Protein AF-B4MKG0-F1 (afdb_monomer_lite)

Sequence (164 aa):
MLAITTLVGLILIGLCFSLTKAHPFDFLDESIDDFDDCLSQNNITLDEYEQFELFENLKNILNEKVEWRYKCNIHCQLERQPRPWLNEQGKMDLQLMNISNTETGEAIATCMTNAEDEQCSYSFKLVLCAFANNFPLIEYETEMEIEEYAEETNNDDDDYDNCG

Radius of gyration: 25.64 Å; chains: 1; bounding box: 78×57×59 Å

pLDDT: mean 79.63, std 21.33, range [34.53, 98.31]

Structure (mmCIF, N/CA/C/O backbone):
data_AF-B4MKG0-F1
#
_entry.id   AF-B4MKG0-F1
#
loop_
_atom_site.group_PDB
_atom_site.id
_atom_site.type_symbol
_atom_site.label_atom_id
_atom_site.label_alt_id
_atom_site.label_comp_id
_atom_site.label_asym_id
_atom_site.label_entity_id
_atom_site.label_seq_id
_atom_site.pdbx_PDB_ins_code
_atom_site.Cartn_x
_atom_site.Cartn_y
_atom_site.Cartn_z
_atom_site.occupancy
_atom_site.B_iso_or_equiv
_atom_site.auth_seq_id
_atom_site.auth_comp_id
_atom_site.auth_asym_id
_atom_site.auth_atom_id
_atom_site.pdbx_PDB_model_num
ATOM 1 N N . MET A 1 1 ? 42.006 32.367 43.900 1.00 38.78 1 MET A N 1
ATOM 2 C CA . MET A 1 1 ? 40.922 32.474 42.903 1.00 38.78 1 MET A CA 1
ATOM 3 C C . MET A 1 1 ? 41.496 32.099 41.550 1.00 38.78 1 MET A C 1
ATOM 5 O O . MET A 1 1 ? 42.154 32.917 40.929 1.00 38.78 1 MET A O 1
ATOM 9 N N . LEU A 1 2 ? 41.324 30.842 41.155 1.00 38.41 2 LEU A N 1
ATOM 10 C CA . LEU A 1 2 ? 41.631 30.332 39.821 1.00 38.41 2 LEU A CA 1
ATOM 11 C C . LEU A 1 2 ? 40.490 29.376 39.492 1.00 38.41 2 LEU A C 1
ATOM 13 O O . LEU A 1 2 ? 40.404 28.300 40.074 1.00 38.41 2 LEU A O 1
ATOM 17 N N . ALA A 1 3 ? 39.572 29.820 38.640 1.00 40.09 3 ALA A N 1
ATOM 18 C CA . ALA A 1 3 ? 38.539 28.972 38.072 1.00 40.09 3 ALA A CA 1
ATOM 19 C C . ALA A 1 3 ? 38.824 28.884 36.576 1.00 40.09 3 ALA A C 1
ATOM 21 O O . ALA A 1 3 ? 38.619 29.837 35.824 1.00 40.09 3 ALA A O 1
ATOM 22 N N . ILE A 1 4 ? 39.389 27.740 36.202 1.00 50.66 4 ILE A N 1
ATOM 23 C CA . ILE A 1 4 ? 39.658 27.303 34.839 1.00 50.66 4 ILE A CA 1
ATOM 24 C C . ILE A 1 4 ? 38.300 27.200 34.142 1.00 50.66 4 ILE A C 1
ATOM 26 O O . ILE A 1 4 ? 37.546 26.252 34.334 1.00 50.66 4 ILE A O 1
ATOM 30 N N . THR A 1 5 ? 37.949 28.238 33.397 1.00 53.28 5 THR A N 1
ATOM 31 C CA . THR A 1 5 ? 36.780 28.276 32.522 1.00 53.28 5 THR A CA 1
ATOM 32 C C . THR A 1 5 ? 37.270 27.951 31.128 1.00 53.28 5 THR A C 1
ATOM 34 O O . THR A 1 5 ? 37.714 28.839 30.417 1.00 53.28 5 THR A O 1
ATOM 37 N N . THR A 1 6 ? 37.295 26.671 30.769 1.00 52.78 6 THR A N 1
ATOM 38 C CA . THR A 1 6 ? 37.336 26.175 29.379 1.00 52.78 6 THR A CA 1
ATOM 39 C C . THR A 1 6 ? 37.534 24.665 29.415 1.00 52.78 6 THR A C 1
ATOM 41 O O . THR A 1 6 ? 38.663 24.204 29.443 1.00 52.78 6 THR A O 1
ATOM 44 N N . LEU A 1 7 ? 36.437 23.901 29.476 1.00 48.66 7 LEU A N 1
ATOM 45 C CA . LEU A 1 7 ? 36.335 22.504 29.003 1.00 48.66 7 LEU A CA 1
ATOM 46 C C . LEU A 1 7 ? 34.903 21.976 29.226 1.00 48.66 7 LEU A C 1
ATOM 48 O O . LEU A 1 7 ? 34.679 20.967 29.878 1.00 48.66 7 LEU A O 1
ATOM 52 N N . VAL A 1 8 ? 33.898 22.685 28.702 1.00 50.84 8 VAL A N 1
ATOM 53 C CA . VAL A 1 8 ? 32.516 22.158 28.582 1.00 50.84 8 VAL A CA 1
ATOM 54 C C . VAL A 1 8 ? 31.993 22.412 27.162 1.00 50.84 8 VAL A C 1
ATOM 56 O O . VAL A 1 8 ? 30.840 22.756 26.948 1.00 50.84 8 VAL A O 1
ATOM 59 N N . GLY A 1 9 ? 32.885 22.340 26.170 1.00 50.66 9 GLY A N 1
ATOM 60 C CA . GLY A 1 9 ? 32.605 22.792 24.804 1.00 50.66 9 GLY A CA 1
ATOM 61 C C . GLY A 1 9 ? 32.798 21.749 23.708 1.00 50.66 9 GLY A C 1
ATOM 62 O O . GLY A 1 9 ? 32.806 22.139 22.550 1.00 50.66 9 GLY A O 1
ATOM 63 N N . LEU A 1 10 ? 32.996 20.466 24.034 1.00 50.69 10 LEU A N 1
ATOM 64 C CA . LEU A 1 10 ? 33.283 19.418 23.040 1.00 50.69 10 LEU A CA 1
ATOM 65 C C . LEU A 1 10 ? 32.656 18.057 23.401 1.00 50.69 10 LEU A C 1
ATOM 67 O O . LEU A 1 10 ? 33.263 17.013 23.218 1.00 50.69 10 LEU A O 1
ATOM 71 N N . ILE A 1 11 ? 31.418 18.061 23.901 1.00 53.16 11 ILE A N 1
ATOM 72 C CA . ILE A 1 11 ? 30.541 16.877 23.858 1.00 53.16 11 ILE A CA 1
ATOM 73 C C . ILE A 1 11 ? 29.193 17.328 23.280 1.00 53.16 11 ILE A C 1
ATOM 75 O O . ILE A 1 11 ? 28.158 17.335 23.933 1.00 53.16 11 ILE A O 1
ATOM 79 N N . LEU A 1 12 ? 29.248 17.806 22.038 1.00 49.16 12 LEU A N 1
ATOM 80 C CA . LEU A 1 12 ? 28.107 17.909 21.122 1.00 49.16 12 LEU A CA 1
ATOM 81 C C . LEU A 1 12 ? 28.359 16.972 19.928 1.00 49.16 12 LEU A C 1
ATOM 83 O O . LEU A 1 12 ? 28.063 17.296 18.786 1.00 49.16 12 LEU A O 1
ATOM 87 N N . ILE A 1 13 ? 28.954 15.806 20.194 1.00 56.38 13 ILE A N 1
ATOM 88 C CA . ILE A 1 13 ? 28.894 14.645 19.300 1.00 56.38 13 ILE A CA 1
ATOM 89 C C . ILE A 1 13 ? 27.725 13.817 19.822 1.00 56.38 13 ILE A C 1
ATOM 91 O O . ILE A 1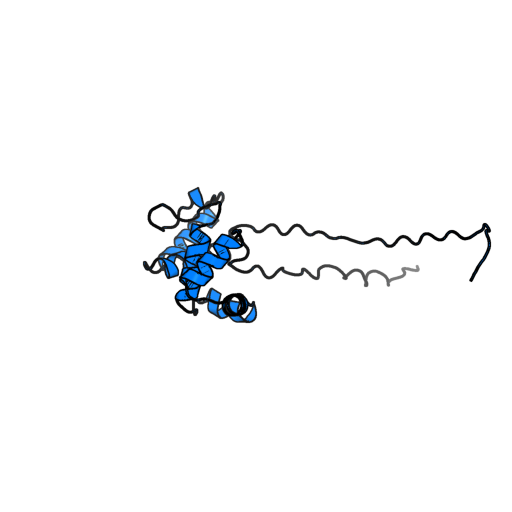 13 ? 27.888 12.834 20.534 1.00 56.38 13 ILE A O 1
ATOM 95 N N . GLY A 1 14 ? 26.525 14.332 19.612 1.00 52.31 14 GLY A N 1
ATOM 96 C CA . GLY A 1 14 ? 25.308 13.733 20.118 1.00 52.31 14 GLY A CA 1
ATOM 97 C C . GLY A 1 14 ? 24.232 13.955 19.087 1.00 52.31 14 GLY A C 1
ATOM 98 O O . GLY A 1 14 ? 23.738 15.071 18.970 1.00 52.31 14 GLY A O 1
ATOM 99 N N . LEU A 1 15 ? 23.890 12.867 18.397 1.00 51.31 15 LEU A N 1
ATOM 100 C CA . LEU A 1 15 ? 22.681 12.701 17.596 1.00 51.31 15 LEU A CA 1
ATOM 101 C C . LEU A 1 15 ? 22.767 13.213 16.151 1.00 51.31 15 LEU A C 1
ATOM 103 O O . LEU A 1 15 ? 21.946 14.008 15.701 1.00 51.31 15 LEU A O 1
ATOM 107 N N . CYS A 1 16 ? 23.661 12.612 15.360 1.00 42.31 16 CYS A N 1
ATOM 108 C CA . CYS A 1 16 ? 23.223 12.191 14.029 1.00 42.31 16 CYS A CA 1
ATOM 109 C C . CYS A 1 16 ? 22.218 11.053 14.242 1.00 42.31 16 CYS A C 1
ATOM 111 O O . CYS A 1 16 ? 22.579 9.882 14.175 1.00 42.31 16 CYS A O 1
ATOM 113 N N . PHE A 1 17 ? 20.966 11.388 14.566 1.00 45.47 17 PHE A N 1
ATOM 114 C CA . PHE A 1 17 ? 19.884 10.461 14.279 1.00 45.47 17 PHE A CA 1
ATOM 115 C C . PHE A 1 17 ? 19.897 10.316 12.761 1.00 45.47 17 PHE A C 1
ATOM 117 O O . PHE A 1 17 ? 19.427 11.197 12.039 1.00 45.47 17 PHE A O 1
ATOM 124 N N . SER A 1 18 ? 20.480 9.230 12.266 1.00 39.12 18 SER A N 1
ATOM 125 C CA . SER A 1 18 ? 20.012 8.662 11.016 1.00 39.12 18 SER A CA 1
ATOM 126 C C . S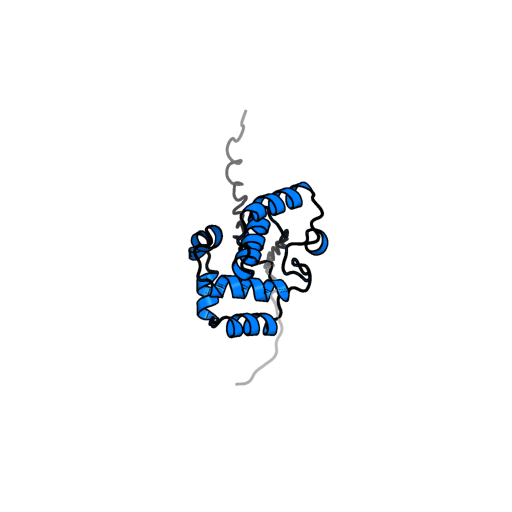ER A 1 18 ? 18.535 8.376 11.260 1.00 39.12 18 SER A C 1
ATOM 128 O O . SER A 1 18 ? 18.197 7.352 11.841 1.00 39.12 18 SER A O 1
ATOM 130 N N . LEU A 1 19 ? 17.652 9.326 10.923 1.00 44.06 19 LEU A N 1
ATOM 131 C CA . LEU A 1 19 ? 16.268 8.981 10.643 1.00 44.06 19 LEU A CA 1
ATOM 132 C C . LEU A 1 19 ? 16.402 7.980 9.502 1.00 44.06 19 LEU A C 1
ATOM 134 O O . LEU A 1 19 ? 16.661 8.374 8.362 1.00 44.06 19 LEU A O 1
ATOM 138 N N . THR A 1 20 ? 16.343 6.691 9.827 1.00 52.66 20 THR A N 1
ATOM 139 C CA . THR A 1 20 ? 16.038 5.669 8.842 1.00 52.66 20 THR A CA 1
ATOM 140 C C . THR A 1 20 ? 14.779 6.182 8.163 1.00 52.66 20 THR A C 1
ATOM 142 O O . THR A 1 20 ? 13.768 6.477 8.805 1.00 52.66 20 THR A O 1
ATOM 145 N N . LYS A 1 21 ? 14.919 6.529 6.884 1.00 65.31 21 LYS A N 1
ATOM 146 C CA . LYS A 1 21 ? 13.852 7.135 6.096 1.00 65.31 21 LYS A CA 1
ATOM 147 C C . LYS A 1 21 ? 12.835 6.032 5.853 1.00 65.31 21 LYS A C 1
ATOM 149 O O . LYS A 1 21 ? 12.912 5.388 4.819 1.00 65.31 21 LYS A O 1
ATOM 154 N N . ALA A 1 22 ? 11.959 5.800 6.827 1.00 77.00 22 ALA A N 1
ATOM 155 C CA . ALA A 1 22 ? 10.925 4.790 6.718 1.00 77.00 22 ALA A CA 1
ATOM 156 C C . ALA A 1 22 ? 10.153 5.025 5.415 1.00 77.00 22 ALA A C 1
ATOM 158 O O . ALA A 1 22 ? 9.683 6.139 5.153 1.00 77.00 22 ALA A O 1
ATOM 159 N N . HIS A 1 23 ? 10.087 3.997 4.586 1.00 87.75 23 HIS A N 1
ATOM 160 C CA . HIS A 1 23 ? 9.308 3.959 3.369 1.00 87.75 23 HIS A CA 1
ATOM 161 C C . HIS A 1 23 ? 7.932 3.347 3.673 1.00 87.75 23 HIS A C 1
ATOM 163 O O . HIS A 1 23 ? 7.831 2.460 4.523 1.00 87.75 23 HIS A O 1
ATOM 169 N N . PRO A 1 24 ? 6.849 3.766 2.988 1.00 90.19 24 PRO A N 1
ATOM 170 C CA . PRO A 1 24 ? 5.519 3.197 3.210 1.00 90.19 24 PRO A CA 1
ATOM 171 C C . PRO A 1 24 ? 5.428 1.683 3.011 1.00 90.19 24 PRO A C 1
ATOM 173 O O . PRO A 1 24 ? 4.476 1.080 3.490 1.00 90.19 24 PRO A O 1
ATOM 176 N N . PHE A 1 25 ? 6.387 1.090 2.302 1.00 90.88 25 PHE A N 1
ATOM 177 C CA . PHE A 1 25 ? 6.396 -0.322 1.926 1.00 90.88 25 PHE A CA 1
ATOM 178 C C . PHE A 1 25 ? 7.390 -1.161 2.739 1.00 90.88 25 PHE A C 1
ATOM 180 O O . PHE A 1 25 ? 7.368 -2.375 2.615 1.00 90.88 25 PHE A O 1
ATOM 187 N N . ASP A 1 26 ? 8.178 -0.556 3.641 1.00 88.00 26 ASP A N 1
ATOM 188 C CA . ASP A 1 26 ? 9.183 -1.267 4.460 1.00 88.00 26 ASP A CA 1
ATOM 189 C C . ASP A 1 26 ? 8.583 -2.377 5.344 1.00 88.00 26 ASP A C 1
ATOM 191 O O . ASP A 1 26 ? 9.301 -3.233 5.850 1.00 88.00 26 ASP A O 1
ATOM 195 N N . PHE A 1 27 ? 7.268 -2.348 5.581 1.00 86.69 27 PHE A N 1
ATOM 196 C CA . PHE A 1 27 ? 6.581 -3.371 6.367 1.00 86.69 27 PHE A CA 1
ATOM 197 C C . PHE A 1 27 ? 6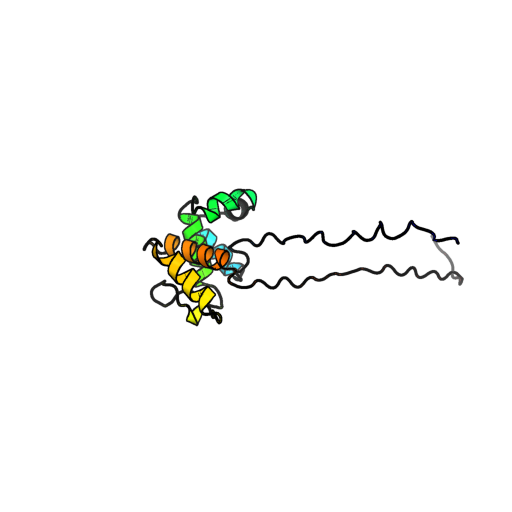.199 -4.618 5.565 1.00 86.69 27 PHE A C 1
ATOM 199 O O . PHE A 1 27 ? 5.723 -5.579 6.170 1.00 86.69 27 PHE A O 1
ATOM 206 N N . LEU A 1 28 ? 6.309 -4.577 4.233 1.00 87.75 28 LEU A N 1
ATOM 207 C CA . LEU A 1 28 ? 5.932 -5.689 3.375 1.00 87.75 28 LEU A CA 1
ATOM 208 C C . LEU A 1 28 ? 6.974 -6.799 3.544 1.00 87.75 28 LEU A C 1
ATOM 210 O O . LEU A 1 28 ? 8.059 -6.756 2.976 1.00 87.75 28 LEU A O 1
ATOM 214 N N . ASP A 1 29 ? 6.628 -7.782 4.371 1.00 74.81 29 ASP A N 1
ATOM 215 C CA . ASP A 1 29 ? 7.448 -8.953 4.682 1.00 74.81 29 ASP A CA 1
ATOM 216 C C . ASP A 1 29 ? 6.923 -10.142 3.878 1.00 74.81 29 ASP A C 1
ATOM 218 O O . ASP A 1 29 ? 6.161 -10.980 4.370 1.00 74.81 29 ASP A O 1
ATOM 222 N N . GLU A 1 30 ? 7.226 -10.141 2.584 1.00 68.06 30 GLU A N 1
ATOM 223 C CA . GLU A 1 30 ? 6.829 -11.214 1.682 1.00 68.06 30 GLU A CA 1
ATOM 224 C C . GLU A 1 30 ? 8.005 -12.099 1.281 1.00 68.06 30 GLU A C 1
ATOM 226 O O . GLU A 1 30 ? 9.168 -11.690 1.264 1.00 68.06 30 GLU A O 1
ATOM 231 N N . SER A 1 31 ? 7.691 -13.359 0.980 1.00 80.31 31 SER A N 1
ATOM 232 C CA . SER A 1 31 ? 8.690 -14.270 0.440 1.00 80.31 31 SER A CA 1
ATOM 233 C C . SER A 1 31 ? 9.170 -13.761 -0.924 1.00 80.31 31 SER A C 1
ATOM 235 O O . SER A 1 31 ? 8.412 -13.124 -1.654 1.00 80.31 31 SER A O 1
ATOM 237 N N . ILE A 1 32 ? 10.417 -14.072 -1.294 1.00 77.88 32 ILE A N 1
ATOM 238 C CA . ILE A 1 32 ? 10.967 -13.702 -2.613 1.00 77.88 32 ILE A CA 1
ATOM 239 C C . ILE A 1 32 ? 10.056 -14.213 -3.743 1.00 77.88 32 ILE A C 1
ATOM 241 O O . ILE A 1 32 ? 9.829 -13.501 -4.716 1.00 77.88 32 ILE A O 1
ATOM 245 N N . ASP A 1 33 ? 9.485 -15.412 -3.580 1.00 84.75 33 ASP A N 1
ATOM 246 C CA . ASP A 1 33 ? 8.576 -16.008 -4.563 1.00 84.75 33 ASP A CA 1
ATOM 247 C C . ASP A 1 33 ? 7.275 -15.193 -4.710 1.00 84.75 33 ASP A C 1
ATOM 249 O O . ASP A 1 33 ? 6.786 -14.998 -5.822 1.00 84.75 33 ASP A O 1
ATOM 253 N N . ASP A 1 34 ? 6.722 -14.684 -3.604 1.00 88.06 34 ASP A N 1
ATOM 254 C CA . ASP A 1 34 ? 5.512 -13.856 -3.627 1.00 88.06 34 ASP A CA 1
ATOM 255 C C . ASP A 1 34 ? 5.761 -12.478 -4.244 1.00 88.06 34 ASP A C 1
ATOM 257 O O . ASP A 1 34 ? 4.951 -12.011 -5.052 1.00 88.06 34 ASP A O 1
ATOM 261 N N . PHE A 1 35 ? 6.907 -11.876 -3.921 1.00 91.25 35 PHE A N 1
ATOM 262 C CA . PHE A 1 35 ? 7.356 -10.613 -4.497 1.00 91.25 35 PHE A CA 1
ATOM 263 C C . PHE A 1 35 ? 7.505 -10.713 -6.021 1.00 91.25 35 PHE A C 1
ATOM 265 O O . PHE A 1 35 ? 6.885 -9.943 -6.761 1.00 91.25 35 PHE A O 1
ATOM 272 N N . ASP A 1 36 ? 8.253 -11.708 -6.509 1.00 94.06 36 ASP A N 1
ATOM 273 C CA . ASP A 1 36 ? 8.491 -11.918 -7.942 1.00 94.06 36 ASP A CA 1
ATOM 274 C C . ASP A 1 36 ? 7.190 -12.213 -8.708 1.00 94.06 36 ASP A C 1
ATOM 276 O O . ASP A 1 36 ? 6.968 -11.710 -9.819 1.00 94.06 36 ASP A O 1
ATOM 280 N N . ASP A 1 37 ? 6.291 -12.994 -8.108 1.00 95.69 37 ASP A N 1
ATOM 281 C CA . ASP A 1 37 ? 4.972 -13.269 -8.667 1.00 95.69 37 ASP A CA 1
ATOM 282 C C . ASP A 1 37 ? 4.131 -11.994 -8.809 1.00 95.69 37 ASP A C 1
ATOM 284 O O . ASP A 1 37 ? 3.481 -11.796 -9.843 1.00 95.69 37 ASP A O 1
ATOM 288 N N . CYS A 1 38 ? 4.113 -11.133 -7.787 1.00 96.88 38 CYS A N 1
ATOM 289 C CA . CYS A 1 38 ? 3.362 -9.881 -7.818 1.00 96.88 38 CYS A CA 1
ATOM 290 C C . CYS A 1 38 ? 3.903 -8.917 -8.880 1.00 96.88 38 CYS A C 1
ATOM 292 O O . CYS A 1 38 ? 3.110 -8.339 -9.635 1.00 96.88 38 CYS A O 1
ATOM 294 N N . LEU A 1 39 ? 5.227 -8.821 -9.022 1.00 96.81 39 LEU A N 1
ATOM 295 C CA . LEU A 1 39 ? 5.865 -8.047 -10.087 1.00 96.81 39 LEU A CA 1
ATOM 296 C C . LEU A 1 39 ? 5.452 -8.558 -11.473 1.00 96.81 39 LEU A C 1
ATOM 298 O O . LEU A 1 39 ? 4.976 -7.792 -12.320 1.00 96.81 39 LEU A O 1
ATOM 302 N N . SER A 1 40 ? 5.566 -9.872 -11.683 1.00 97.38 40 SER A N 1
ATOM 303 C CA . SER A 1 40 ? 5.235 -10.542 -12.943 1.00 97.38 40 SER A CA 1
ATOM 304 C C . SER A 1 40 ? 3.768 -10.345 -13.340 1.00 97.38 40 SER A C 1
ATOM 306 O O . SER A 1 40 ? 3.477 -9.934 -14.466 1.00 97.38 40 SER A O 1
ATOM 308 N N . GLN A 1 41 ? 2.830 -10.546 -12.407 1.00 97.56 41 GLN A N 1
ATOM 309 C CA . GLN A 1 41 ? 1.392 -10.364 -12.657 1.00 97.56 41 GLN A CA 1
ATOM 310 C C . GLN A 1 41 ? 1.030 -8.933 -13.067 1.00 97.56 41 GLN A C 1
ATOM 312 O O . GLN A 1 41 ? 0.082 -8.727 -13.828 1.00 97.56 41 GLN A O 1
ATOM 317 N N . ASN A 1 42 ? 1.801 -7.952 -12.599 1.00 97.88 42 ASN A N 1
ATOM 318 C CA . ASN A 1 42 ? 1.572 -6.538 -12.867 1.00 97.88 42 ASN A CA 1
ATOM 319 C C . ASN A 1 42 ? 2.460 -5.975 -13.986 1.00 97.88 42 ASN A C 1
ATOM 321 O O . ASN A 1 42 ? 2.419 -4.771 -14.251 1.00 97.88 42 ASN A O 1
ATOM 325 N N . ASN A 1 43 ? 3.206 -6.829 -14.697 1.00 98.00 43 ASN A N 1
ATOM 326 C CA . ASN A 1 43 ? 4.152 -6.438 -15.743 1.00 98.00 43 ASN A CA 1
ATOM 327 C C . ASN A 1 43 ? 5.139 -5.362 -15.256 1.00 98.00 43 ASN A C 1
ATOM 329 O O . ASN A 1 43 ? 5.289 -4.319 -15.898 1.00 98.00 43 ASN A O 1
ATOM 333 N N . ILE A 1 44 ? 5.758 -5.585 -14.099 1.00 98.12 44 ILE A N 1
ATOM 334 C CA . ILE A 1 44 ? 6.799 -4.725 -13.532 1.00 98.12 44 ILE A CA 1
ATOM 335 C C . ILE A 1 44 ? 8.091 -5.532 -13.484 1.00 98.12 44 ILE A C 1
ATOM 337 O O . ILE A 1 44 ? 8.095 -6.677 -13.040 1.00 98.12 44 ILE A O 1
ATOM 341 N N . THR A 1 45 ? 9.187 -4.965 -13.976 1.00 97.38 45 THR A N 1
ATOM 342 C CA . THR A 1 45 ? 10.512 -5.560 -13.767 1.00 97.38 45 THR A CA 1
ATOM 343 C C . THR A 1 45 ? 11.059 -5.180 -12.395 1.00 97.38 45 THR A C 1
ATOM 345 O O . THR A 1 45 ? 10.687 -4.149 -11.840 1.00 97.38 45 THR A O 1
ATOM 348 N N . LEU A 1 46 ? 12.001 -5.968 -11.871 1.00 94.94 46 LEU A N 1
ATOM 349 C CA . LEU A 1 46 ? 12.699 -5.622 -10.631 1.00 94.94 46 LEU A CA 1
ATOM 350 C C . LEU A 1 46 ? 13.290 -4.204 -10.690 1.00 94.94 46 LEU A C 1
ATOM 352 O O . LEU A 1 46 ? 12.995 -3.386 -9.829 1.00 94.94 46 LEU A O 1
ATOM 356 N N . ASP A 1 47 ? 14.017 -3.878 -11.763 1.00 96.81 47 ASP A N 1
ATOM 357 C CA . ASP A 1 47 ? 14.597 -2.544 -11.960 1.00 96.81 47 ASP A CA 1
ATOM 358 C C . ASP A 1 47 ? 13.537 -1.427 -11.919 1.00 96.81 47 ASP A C 1
ATOM 360 O O . ASP A 1 47 ? 13.766 -0.368 -11.341 1.00 96.81 47 ASP A O 1
ATOM 364 N N . GLU A 1 48 ? 12.367 -1.633 -12.534 1.00 97.25 48 GLU A N 1
ATOM 365 C CA . GLU A 1 48 ? 11.274 -0.655 -12.497 1.00 97.25 48 GLU A CA 1
ATOM 366 C C . GLU A 1 48 ? 10.732 -0.468 -11.080 1.00 97.25 48 GLU A C 1
ATOM 368 O O . GLU A 1 48 ? 10.453 0.663 -10.677 1.00 97.25 48 GLU A O 1
ATOM 373 N N . TYR A 1 49 ? 10.603 -1.562 -10.329 1.00 95.44 49 TYR A N 1
ATOM 374 C CA . TYR A 1 49 ? 10.164 -1.531 -8.942 1.00 95.44 49 TYR A CA 1
ATOM 375 C C . TYR A 1 49 ? 11.169 -0.816 -8.036 1.00 95.44 49 TYR A C 1
ATOM 377 O O . TYR A 1 49 ? 10.787 0.084 -7.291 1.00 95.44 49 TYR A O 1
ATOM 385 N N . GLU A 1 50 ? 12.458 -1.134 -8.166 1.00 93.56 50 GLU A N 1
ATOM 386 C CA . GLU A 1 50 ? 13.527 -0.470 -7.420 1.00 93.56 50 GLU A CA 1
ATOM 387 C C . GLU A 1 50 ? 13.508 1.041 -7.671 1.00 93.56 50 GLU A C 1
ATOM 389 O O . GLU A 1 50 ? 13.546 1.820 -6.724 1.00 93.56 50 GLU A O 1
ATOM 394 N N . GLN A 1 51 ? 13.366 1.478 -8.932 1.00 95.38 51 GLN A N 1
ATOM 395 C CA . GLN A 1 51 ? 13.224 2.903 -9.265 1.00 95.38 51 GLN A CA 1
ATOM 396 C C . GLN A 1 51 ? 11.942 3.523 -8.695 1.00 95.38 51 GLN A C 1
ATOM 398 O O . GLN A 1 51 ? 11.929 4.703 -8.332 1.00 95.38 51 GLN A O 1
ATOM 403 N N . PHE A 1 52 ? 10.858 2.751 -8.642 1.00 94.88 52 PHE A N 1
ATOM 404 C CA . PHE A 1 52 ? 9.594 3.179 -8.061 1.00 94.88 52 PHE A CA 1
ATOM 405 C C . PHE A 1 52 ? 9.718 3.427 -6.551 1.00 94.88 52 PHE A C 1
ATOM 407 O O . PHE A 1 52 ? 9.208 4.452 -6.096 1.00 94.88 52 PHE A O 1
ATOM 414 N N . GLU A 1 53 ? 10.416 2.570 -5.804 1.00 91.81 53 GLU A N 1
ATOM 415 C CA . GLU A 1 53 ? 10.592 2.684 -4.346 1.00 91.81 53 GLU A CA 1
ATOM 416 C C . GLU A 1 53 ? 11.711 3.629 -3.899 1.00 91.81 53 GLU A C 1
ATOM 418 O O . GLU A 1 53 ? 11.840 3.925 -2.709 1.00 91.81 53 GLU A O 1
ATOM 423 N N . LEU A 1 54 ? 12.516 4.145 -4.830 1.00 91.06 54 LEU A N 1
ATOM 424 C CA . LEU A 1 54 ? 13.548 5.121 -4.498 1.00 91.06 54 LEU A CA 1
ATOM 425 C C . LEU A 1 54 ? 12.975 6.308 -3.709 1.00 91.06 54 LEU A C 1
ATOM 427 O O . LEU A 1 54 ? 11.923 6.871 -4.030 1.00 91.06 54 LEU A O 1
ATOM 431 N N . PHE A 1 55 ? 13.740 6.774 -2.719 1.00 87.94 55 PHE A N 1
ATOM 432 C CA . PHE A 1 55 ? 13.367 7.922 -1.891 1.00 87.94 55 PHE A CA 1
ATOM 433 C C . PHE A 1 55 ? 13.094 9.188 -2.725 1.00 87.94 55 PHE A C 1
ATOM 435 O O . PHE A 1 55 ? 12.264 10.023 -2.363 1.00 87.94 55 PHE A O 1
ATOM 442 N N . GLU A 1 56 ? 13.760 9.333 -3.869 1.00 91.56 56 GLU A N 1
ATOM 443 C CA . GLU A 1 56 ? 13.543 10.393 -4.853 1.00 91.56 56 GLU A CA 1
ATOM 444 C C . GLU A 1 56 ? 12.101 10.413 -5.393 1.00 91.56 56 GLU A C 1
ATOM 446 O O . GLU A 1 56 ? 11.568 11.485 -5.697 1.00 91.56 56 GLU A O 1
ATOM 451 N N . ASN A 1 57 ? 11.450 9.250 -5.478 1.00 92.81 57 ASN A N 1
ATOM 452 C CA . ASN A 1 57 ? 10.077 9.091 -5.946 1.00 92.81 57 ASN A CA 1
ATOM 453 C C . ASN A 1 57 ? 9.034 9.154 -4.813 1.00 92.81 57 ASN A C 1
ATOM 455 O O . ASN A 1 57 ? 7.835 9.266 -5.087 1.00 92.81 57 ASN A O 1
ATOM 459 N N . LEU A 1 58 ? 9.461 9.190 -3.544 1.00 92.88 58 LEU A N 1
ATOM 460 C CA . LEU A 1 58 ? 8.578 9.192 -2.369 1.00 92.88 58 LEU A CA 1
ATOM 461 C C . LEU A 1 58 ? 7.496 10.279 -2.441 1.00 92.88 58 LEU A C 1
ATOM 463 O O . LEU A 1 58 ? 6.344 10.056 -2.081 1.00 92.88 58 LEU A O 1
ATOM 467 N N . LYS A 1 59 ? 7.821 11.468 -2.963 1.00 94.69 59 LYS A N 1
ATOM 468 C CA . LYS A 1 59 ? 6.822 12.533 -3.135 1.00 94.69 59 LYS A CA 1
ATOM 469 C C . LYS A 1 59 ? 5.693 12.124 -4.085 1.00 94.69 59 LYS A C 1
ATOM 471 O O . LYS A 1 59 ? 4.550 12.510 -3.846 1.00 94.69 59 LYS A O 1
ATOM 476 N N . ASN A 1 60 ? 5.983 11.410 -5.169 1.00 96.25 60 ASN A N 1
ATOM 477 C CA . ASN A 1 60 ? 4.946 10.941 -6.086 1.00 96.25 60 ASN A CA 1
ATOM 478 C C . ASN A 1 60 ? 4.115 9.836 -5.435 1.00 96.25 60 ASN A C 1
ATOM 480 O O . ASN A 1 60 ? 2.891 9.900 -5.524 1.00 96.25 60 ASN A O 1
ATOM 484 N N . ILE A 1 61 ? 4.763 8.915 -4.714 1.00 96.06 61 ILE A N 1
ATOM 485 C CA . ILE A 1 61 ? 4.108 7.863 -3.924 1.00 96.06 61 ILE A CA 1
ATOM 486 C C . ILE A 1 61 ? 3.117 8.469 -2.924 1.00 96.06 61 ILE A C 1
ATOM 488 O O . ILE A 1 61 ? 1.927 8.186 -3.004 1.00 96.06 61 ILE A O 1
ATOM 492 N N . LEU A 1 62 ? 3.568 9.386 -2.059 1.00 94.69 62 LEU A N 1
ATOM 493 C CA . LEU A 1 62 ? 2.731 10.017 -1.027 1.00 94.69 62 LEU A CA 1
ATOM 494 C C . LEU A 1 62 ? 1.586 10.870 -1.597 1.00 94.69 62 LEU A C 1
ATOM 496 O O . LEU A 1 62 ? 0.610 11.134 -0.902 1.00 94.69 62 LEU A O 1
ATOM 500 N N . ASN A 1 63 ? 1.702 11.323 -2.850 1.00 95.44 63 ASN A N 1
ATOM 501 C CA . ASN A 1 63 ? 0.638 12.039 -3.560 1.00 95.44 63 ASN A CA 1
ATOM 502 C C . ASN A 1 63 ? -0.173 11.130 -4.499 1.00 95.44 63 ASN A C 1
ATOM 504 O O . ASN A 1 63 ? -0.956 11.647 -5.295 1.00 95.44 63 ASN A O 1
ATOM 508 N N . GLU A 1 64 ? 0.043 9.812 -4.455 1.00 95.38 64 GLU A N 1
ATOM 509 C CA . GLU A 1 64 ? -0.637 8.802 -5.276 1.00 95.38 64 GLU A CA 1
ATOM 510 C C . GLU A 1 64 ? -0.481 9.008 -6.794 1.00 95.38 64 GLU A C 1
ATOM 512 O O . GLU A 1 64 ? -1.288 8.534 -7.596 1.00 95.38 64 GLU A O 1
ATOM 517 N N . LYS A 1 65 ? 0.586 9.704 -7.207 1.00 96.88 65 LYS A N 1
ATOM 518 C CA . LYS A 1 65 ? 0.920 10.022 -8.604 1.00 96.88 65 LYS A CA 1
ATOM 519 C C . LYS A 1 65 ? 1.836 8.964 -9.207 1.00 96.88 65 LYS A C 1
ATOM 521 O O . LYS A 1 65 ? 2.934 9.270 -9.663 1.00 96.88 65 LYS A O 1
ATOM 526 N N . VAL A 1 66 ? 1.377 7.721 -9.180 1.00 96.44 66 VAL A N 1
ATOM 527 C CA . VAL A 1 66 ? 2.107 6.551 -9.682 1.00 96.44 66 VAL A CA 1
ATOM 528 C C . VAL A 1 66 ? 1.228 5.769 -10.655 1.00 96.44 66 VAL A C 1
ATOM 530 O O . VAL A 1 66 ? 0.002 5.909 -10.638 1.00 96.44 66 VAL A O 1
ATOM 533 N N . GLU A 1 67 ? 1.840 4.978 -11.536 1.00 97.69 67 GLU A N 1
ATOM 534 C CA . GLU A 1 67 ? 1.085 4.166 -12.494 1.00 97.69 67 GLU A CA 1
ATOM 535 C C . GLU A 1 67 ? 0.232 3.114 -11.774 1.00 97.69 67 GLU A C 1
ATOM 537 O O . GLU A 1 67 ? 0.619 2.580 -10.735 1.00 97.69 67 GLU A O 1
ATOM 542 N N . TRP A 1 68 ? -0.922 2.784 -12.360 1.00 97.31 68 TRP A N 1
ATOM 543 C CA . TRP A 1 68 ? -1.876 1.830 -11.786 1.00 97.31 68 TRP A CA 1
ATOM 544 C C . TRP A 1 68 ? -1.247 0.461 -11.485 1.00 97.31 68 TRP A C 1
ATOM 546 O O . TRP A 1 68 ? -1.509 -0.106 -10.428 1.00 97.31 68 TRP A O 1
ATOM 556 N N . ARG A 1 69 ? -0.338 -0.025 -12.342 1.00 98.31 69 ARG A N 1
ATOM 557 C CA . ARG A 1 69 ? 0.352 -1.307 -12.130 1.00 98.31 69 ARG A CA 1
ATOM 558 C C . ARG A 1 69 ? 1.136 -1.366 -10.817 1.00 98.31 69 ARG A C 1
ATOM 560 O O . ARG A 1 69 ? 1.105 -2.393 -10.155 1.00 98.31 69 ARG A O 1
ATOM 567 N N . TYR A 1 70 ? 1.769 -0.266 -10.393 1.00 97.94 70 TYR A N 1
ATOM 568 C CA . TYR A 1 70 ? 2.487 -0.228 -9.114 1.00 97.94 70 TYR A CA 1
ATOM 569 C C . TYR A 1 70 ? 1.519 -0.300 -7.936 1.00 97.94 70 TYR A C 1
ATOM 571 O O . TYR A 1 70 ? 1.787 -0.989 -6.959 1.00 97.94 70 TYR A O 1
ATOM 579 N N . LYS A 1 71 ? 0.353 0.350 -8.044 1.00 98.00 71 LYS A N 1
ATOM 580 C CA . LYS A 1 71 ? -0.699 0.232 -7.026 1.00 98.00 71 LYS A CA 1
ATOM 581 C C . LYS A 1 71 ? -1.185 -1.213 -6.900 1.00 98.00 71 LYS A C 1
ATOM 583 O O . LYS A 1 71 ? -1.360 -1.700 -5.788 1.00 98.00 71 LYS A O 1
ATOM 588 N N . CYS A 1 72 ? -1.365 -1.900 -8.027 1.00 98.19 72 CYS A N 1
ATOM 589 C CA . CYS A 1 72 ? -1.777 -3.302 -8.034 1.00 98.19 72 CYS A CA 1
ATOM 590 C C . CYS A 1 72 ? -0.696 -4.257 -7.547 1.00 98.19 72 CYS A C 1
ATOM 592 O O . CYS A 1 72 ? -1.019 -5.256 -6.913 1.00 98.19 72 CYS A O 1
ATOM 594 N N . ASN A 1 73 ? 0.573 -3.928 -7.779 1.00 97.38 73 ASN A N 1
ATOM 595 C CA . ASN A 1 73 ? 1.667 -4.653 -7.162 1.00 97.38 73 ASN A CA 1
ATOM 596 C C . ASN A 1 73 ? 1.572 -4.576 -5.637 1.00 97.38 73 ASN A C 1
ATOM 598 O O . ASN A 1 73 ? 1.457 -5.610 -4.998 1.00 97.38 73 ASN A O 1
ATOM 602 N N . ILE A 1 74 ? 1.476 -3.370 -5.064 1.00 96.62 74 ILE A N 1
ATOM 603 C CA . ILE A 1 74 ? 1.320 -3.200 -3.609 1.00 96.62 74 ILE A CA 1
ATOM 604 C C . ILE A 1 74 ? 0.070 -3.916 -3.078 1.00 96.62 74 ILE A C 1
ATOM 606 O O . ILE A 1 74 ? 0.111 -4.504 -2.003 1.00 96.62 74 ILE A O 1
ATOM 610 N N . HIS A 1 75 ? -1.041 -3.904 -3.820 1.00 96.31 75 HIS A N 1
ATOM 611 C CA . HIS A 1 75 ? -2.227 -4.684 -3.462 1.00 96.31 75 HIS A CA 1
ATOM 612 C C . HIS A 1 75 ? -1.938 -6.193 -3.405 1.00 96.31 75 HIS A C 1
ATOM 614 O O . HIS A 1 75 ? -2.250 -6.820 -2.398 1.00 96.31 75 HIS A O 1
ATOM 620 N N . CYS A 1 76 ? -1.296 -6.751 -4.436 1.00 96.12 76 CYS A N 1
ATOM 621 C CA . CYS A 1 76 ? -0.909 -8.162 -4.484 1.00 96.12 76 CYS A CA 1
ATOM 622 C C . CYS A 1 76 ? -0.009 -8.547 -3.302 1.00 96.12 76 CYS A C 1
ATOM 624 O O . CYS A 1 76 ? -0.280 -9.537 -2.625 1.00 96.12 76 CYS A O 1
ATOM 626 N N . GLN A 1 77 ? 1.003 -7.727 -3.010 1.00 94.62 77 GLN A N 1
ATOM 627 C CA . GLN A 1 77 ? 1.908 -7.951 -1.882 1.00 94.62 77 GLN A CA 1
ATOM 628 C C . GLN A 1 77 ? 1.156 -7.895 -0.546 1.00 94.62 77 GLN A C 1
ATOM 630 O O . GLN A 1 77 ? 1.336 -8.747 0.324 1.00 94.62 77 GLN A O 1
ATOM 635 N N . LEU A 1 78 ? 0.237 -6.933 -0.395 1.00 94.06 78 LEU A N 1
ATOM 636 C CA . LEU A 1 78 ? -0.588 -6.773 0.804 1.00 94.06 78 LEU A CA 1
ATOM 637 C C . LEU A 1 78 ? -1.524 -7.968 1.051 1.00 94.06 78 LEU A C 1
ATOM 639 O O . LEU A 1 78 ? -1.748 -8.335 2.204 1.00 94.06 78 LEU A O 1
ATOM 643 N N . GLU A 1 79 ? -2.072 -8.577 -0.003 1.00 93.31 79 GLU A N 1
ATOM 644 C CA . GLU A 1 79 ? -2.912 -9.780 0.103 1.00 93.31 79 GLU A CA 1
ATOM 645 C C . GLU A 1 79 ? -2.126 -11.022 0.544 1.00 93.31 79 GLU A C 1
ATOM 647 O O . GLU A 1 79 ? -2.704 -11.934 1.139 1.00 93.31 79 GLU A O 1
ATOM 652 N N . ARG A 1 80 ? -0.817 -11.054 0.275 1.00 91.38 80 ARG A N 1
ATOM 653 C CA . ARG A 1 80 ? 0.071 -12.186 0.577 1.00 91.38 80 ARG A CA 1
ATOM 654 C C . ARG A 1 80 ? 0.825 -12.046 1.895 1.00 91.38 80 ARG A C 1
ATOM 656 O O . ARG A 1 80 ? 1.502 -12.983 2.312 1.00 91.38 80 ARG A O 1
ATOM 663 N N . GLN A 1 81 ? 0.675 -10.914 2.582 1.00 85.62 81 GLN A N 1
ATOM 664 C CA . GLN A 1 81 ? 1.294 -10.701 3.884 1.00 85.62 81 GLN A CA 1
ATOM 665 C C . GLN A 1 81 ? 0.856 -11.783 4.891 1.00 85.62 81 GLN A C 1
ATOM 667 O O . GLN A 1 81 ? -0.340 -12.075 5.006 1.00 85.62 81 GLN A O 1
ATOM 672 N N . PRO A 1 82 ? 1.777 -12.315 5.719 1.00 85.88 82 PRO A N 1
ATOM 673 C CA . PRO A 1 82 ? 1.440 -13.287 6.764 1.00 85.88 82 PRO A CA 1
ATOM 674 C C . PRO A 1 82 ? 0.382 -12.777 7.752 1.00 85.88 82 PRO A C 1
ATOM 676 O O . PRO A 1 82 ? -0.352 -13.560 8.359 1.00 85.88 82 PRO A O 1
ATOM 679 N N . ARG A 1 83 ? 0.324 -11.452 7.939 1.00 86.75 83 ARG A N 1
ATOM 680 C CA . ARG A 1 83 ? -0.685 -10.761 8.745 1.00 86.75 83 ARG A CA 1
ATOM 681 C C . ARG A 1 83 ? -1.582 -9.939 7.817 1.00 86.75 83 ARG A C 1
ATOM 683 O O . ARG A 1 83 ? -1.173 -8.852 7.407 1.00 86.75 83 ARG A O 1
ATOM 690 N N . PRO A 1 84 ? -2.788 -10.426 7.490 1.00 90.06 84 PRO A N 1
ATOM 691 C CA . PRO A 1 84 ? -3.649 -9.757 6.527 1.00 90.06 84 PRO A CA 1
ATOM 692 C C . PRO A 1 84 ? -4.129 -8.409 7.068 1.00 90.06 84 PRO A C 1
ATOM 694 O O . PRO A 1 84 ? -4.407 -8.264 8.253 1.00 90.06 84 PRO A O 1
ATOM 697 N N . TRP A 1 85 ? -4.257 -7.418 6.191 1.00 94.69 85 TRP A N 1
ATOM 698 C CA . TRP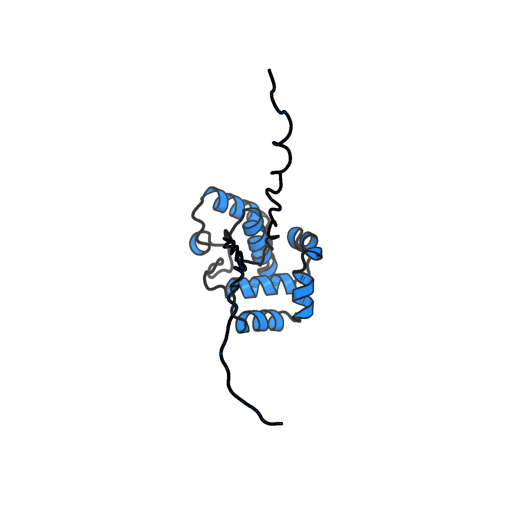 A 1 85 ? -4.892 -6.127 6.509 1.00 94.69 85 TRP A CA 1
ATOM 699 C C . TRP A 1 85 ? -6.286 -5.991 5.895 1.00 94.69 85 TRP A C 1
ATOM 701 O O . TRP A 1 85 ? -7.081 -5.137 6.300 1.00 94.69 85 TRP A O 1
ATOM 711 N N . LEU A 1 86 ? -6.566 -6.819 4.890 1.00 95.06 86 LEU A N 1
ATOM 712 C CA . LEU A 1 86 ? -7.805 -6.829 4.135 1.00 95.06 86 LEU A CA 1
ATOM 713 C C . LEU A 1 86 ? -8.663 -8.017 4.569 1.00 95.06 86 LEU A C 1
ATOM 715 O O . LEU A 1 86 ? -8.156 -9.110 4.819 1.00 95.06 86 LEU A O 1
ATOM 719 N N . ASN A 1 87 ? -9.972 -7.803 4.639 1.00 94.31 87 ASN A N 1
ATOM 720 C CA . ASN A 1 87 ? -10.943 -8.881 4.794 1.00 94.31 87 ASN A CA 1
ATOM 721 C C . ASN A 1 87 ? -11.237 -9.575 3.449 1.00 94.31 87 ASN A C 1
ATOM 723 O O . ASN A 1 87 ? -10.748 -9.166 2.398 1.00 94.31 87 ASN A O 1
ATOM 727 N N . GLU A 1 88 ? -12.115 -10.583 3.463 1.00 92.56 88 GLU A N 1
ATOM 728 C CA . GLU A 1 88 ? -12.525 -11.350 2.270 1.00 92.56 88 GLU A CA 1
ATOM 729 C C . GLU A 1 88 ? -13.148 -10.500 1.140 1.00 92.56 88 GLU A C 1
ATOM 731 O O . GLU A 1 88 ? -13.319 -10.980 0.023 1.00 92.56 88 GLU A O 1
ATOM 736 N N . GLN A 1 89 ? -13.516 -9.244 1.414 1.00 91.94 89 GLN A N 1
ATOM 737 C CA . GLN A 1 89 ? -14.073 -8.306 0.433 1.00 91.94 89 GLN A CA 1
ATOM 738 C C . GLN A 1 89 ? -13.015 -7.335 -0.120 1.00 91.94 89 GLN A C 1
ATOM 740 O O . GLN A 1 89 ? -13.360 -6.425 -0.877 1.00 91.94 89 GLN A O 1
ATOM 745 N N . GLY A 1 90 ? -11.747 -7.479 0.278 1.00 90.75 90 GLY A N 1
ATOM 746 C CA . GLY A 1 90 ? -10.665 -6.566 -0.093 1.00 90.75 90 GLY A CA 1
ATOM 747 C C . GLY A 1 90 ? -10.764 -5.200 0.593 1.00 90.75 90 GLY A C 1
ATOM 748 O O . GLY A 1 90 ? -10.255 -4.208 0.074 1.00 90.75 90 GLY A O 1
ATOM 749 N N . LYS A 1 91 ? -11.467 -5.108 1.731 1.00 94.12 91 LYS A N 1
ATOM 750 C CA . LYS A 1 91 ? -11.621 -3.865 2.503 1.00 94.12 91 LYS A CA 1
ATOM 751 C C . LYS A 1 91 ? -10.811 -3.930 3.792 1.00 94.12 91 LYS A C 1
ATOM 753 O O . LYS A 1 91 ? -10.608 -5.008 4.344 1.00 94.12 91 LYS A O 1
ATOM 758 N N . MET A 1 92 ? -10.370 -2.765 4.263 1.00 95.50 92 MET A N 1
ATOM 759 C CA . MET A 1 92 ? -9.592 -2.641 5.494 1.00 95.50 92 MET A CA 1
ATOM 760 C C . MET A 1 92 ? -10.345 -3.253 6.681 1.00 95.50 92 MET A C 1
ATOM 762 O O . MET A 1 92 ? -11.517 -2.938 6.899 1.00 95.50 92 MET A O 1
ATOM 766 N N . ASP A 1 93 ? -9.643 -4.047 7.486 1.00 95.00 93 ASP A N 1
ATOM 767 C CA . ASP A 1 93 ? -10.141 -4.561 8.757 1.00 95.00 93 ASP A CA 1
ATOM 768 C C . ASP A 1 93 ? -9.158 -4.222 9.885 1.00 95.00 93 ASP A C 1
ATOM 770 O O . ASP A 1 93 ? -8.046 -4.745 9.954 1.00 95.00 93 ASP A O 1
ATOM 774 N N . LEU A 1 94 ? -9.580 -3.335 10.792 1.00 92.31 94 LEU A N 1
ATOM 775 C CA . LEU A 1 94 ? -8.737 -2.856 11.893 1.00 92.31 94 LEU A CA 1
ATOM 776 C C . LEU A 1 94 ? -8.317 -3.977 12.858 1.00 92.31 94 LEU A C 1
ATOM 778 O O . LEU A 1 94 ? -7.272 -3.861 13.501 1.00 92.31 94 LEU A O 1
ATOM 782 N N . GLN A 1 95 ? -9.115 -5.046 12.976 1.00 91.94 95 GLN A N 1
ATOM 783 C CA . GLN A 1 95 ? -8.775 -6.195 13.815 1.00 91.94 95 GLN A CA 1
ATOM 784 C C . GLN A 1 95 ? -7.696 -7.046 13.150 1.00 91.94 95 GLN A C 1
ATOM 786 O O . GLN A 1 95 ? -6.748 -7.439 13.825 1.00 91.94 95 GLN A O 1
ATOM 791 N N . LEU A 1 96 ? -7.806 -7.286 11.839 1.00 93.00 96 LEU A N 1
ATOM 792 C CA . LEU A 1 96 ? -6.787 -8.026 11.084 1.00 93.00 96 LEU A CA 1
ATOM 793 C C . LEU A 1 96 ? -5.456 -7.266 11.045 1.00 93.00 96 LEU A C 1
ATOM 795 O O . LEU A 1 96 ? -4.404 -7.852 11.294 1.00 93.00 96 LEU A O 1
ATOM 799 N N . MET A 1 97 ? -5.513 -5.939 10.886 1.00 91.81 97 MET A N 1
ATOM 800 C CA . MET A 1 97 ? -4.347 -5.062 11.019 1.00 91.81 97 MET A CA 1
ATOM 801 C C . MET A 1 97 ? -3.727 -5.089 12.426 1.00 91.81 97 MET A C 1
ATOM 803 O O . MET A 1 97 ? -2.623 -4.593 12.594 1.00 91.81 97 MET A O 1
ATOM 807 N N . ASN A 1 98 ? -4.386 -5.655 13.445 1.00 90.69 98 ASN A N 1
ATOM 808 C CA . ASN A 1 98 ? -3.908 -5.694 14.831 1.00 90.69 98 ASN A CA 1
ATOM 809 C C . ASN A 1 98 ? -3.588 -4.296 15.406 1.00 90.69 98 ASN A C 1
ATOM 811 O O . ASN A 1 98 ? -2.607 -4.098 16.129 1.00 90.69 98 ASN A O 1
ATOM 815 N N . ILE A 1 99 ? -4.422 -3.303 15.083 1.00 88.44 99 ILE A N 1
ATOM 816 C CA . ILE A 1 99 ? -4.276 -1.947 15.617 1.00 88.44 99 ILE A CA 1
ATOM 817 C C . ILE A 1 99 ? -4.797 -1.927 17.059 1.00 88.44 99 ILE A C 1
ATOM 819 O O . ILE A 1 99 ? -5.999 -1.993 17.308 1.00 88.44 99 ILE A O 1
ATOM 823 N N . SER A 1 100 ? -3.884 -1.822 18.024 1.00 83.75 100 SER A N 1
ATOM 824 C CA . SER A 1 100 ? -4.213 -1.775 19.455 1.00 83.75 100 SER A CA 1
ATOM 825 C C . SER A 1 100 ? -4.604 -0.377 19.951 1.00 83.75 100 SER A C 1
ATOM 827 O O . SER A 1 100 ? -5.286 -0.252 20.968 1.00 83.75 100 SER A O 1
ATOM 829 N N . ASN A 1 101 ? -4.187 0.675 19.240 1.00 89.12 101 ASN A N 1
ATOM 830 C CA . ASN A 1 101 ? -4.495 2.064 19.567 1.00 89.12 101 ASN A CA 1
ATOM 831 C C . ASN A 1 101 ? -5.727 2.550 18.786 1.00 89.12 101 ASN A C 1
ATOM 833 O O . ASN A 1 101 ? -5.673 2.720 17.567 1.00 89.12 101 ASN A O 1
ATOM 837 N N . THR A 1 102 ? -6.816 2.837 19.501 1.00 91.44 102 THR A N 1
ATOM 838 C CA . THR A 1 102 ? -8.063 3.357 18.921 1.00 91.44 102 THR A CA 1
ATOM 839 C C . THR A 1 102 ? -7.862 4.645 18.119 1.00 91.44 102 THR A C 1
ATOM 841 O O . THR A 1 102 ? -8.450 4.776 17.053 1.00 91.44 102 THR A O 1
ATOM 844 N N . GLU A 1 103 ? -7.010 5.569 18.575 1.00 94.44 103 GLU A N 1
ATOM 845 C CA . GLU A 1 103 ? -6.753 6.842 17.884 1.00 94.44 103 GLU A CA 1
ATOM 846 C C . GLU A 1 103 ? -6.105 6.609 16.513 1.00 94.44 103 GLU A C 1
ATOM 848 O O . GLU A 1 103 ? -6.542 7.173 15.511 1.00 94.44 103 GLU A O 1
ATOM 853 N N . THR A 1 104 ? -5.121 5.706 16.442 1.00 93.62 104 THR A N 1
ATOM 854 C CA . THR A 1 104 ? -4.499 5.289 15.177 1.00 93.62 104 THR A CA 1
ATOM 855 C C . THR A 1 104 ? -5.531 4.654 14.245 1.00 93.62 104 THR A C 1
ATOM 857 O O . THR A 1 104 ? -5.589 4.995 13.065 1.00 93.62 104 THR A O 1
ATOM 860 N N . GLY A 1 105 ? -6.384 3.768 14.768 1.00 95.00 105 GLY A N 1
ATOM 861 C CA . GLY A 1 105 ? -7.437 3.120 13.983 1.00 95.00 105 GLY A CA 1
ATOM 862 C C . GLY A 1 105 ? -8.455 4.113 13.416 1.00 95.00 105 GLY A C 1
ATOM 863 O O . GLY A 1 105 ? -8.785 4.051 12.232 1.00 95.00 105 GLY A O 1
ATOM 864 N N . GLU A 1 106 ? -8.913 5.068 14.229 1.00 96.56 106 GLU A N 1
ATOM 865 C CA . GLU A 1 106 ? -9.830 6.134 13.806 1.00 96.56 106 GLU A CA 1
ATOM 866 C C . GLU A 1 106 ? -9.192 7.069 12.771 1.00 96.56 106 GLU A C 1
ATOM 868 O O . GLU A 1 106 ? -9.848 7.456 11.798 1.00 96.56 106 GLU A O 1
ATOM 873 N N . ALA A 1 107 ? -7.911 7.406 12.935 1.00 96.12 107 ALA A N 1
ATOM 874 C CA . ALA A 1 107 ? -7.188 8.257 12.000 1.00 96.12 107 ALA A CA 1
ATOM 875 C C . ALA A 1 107 ? -6.996 7.580 10.632 1.00 96.12 107 ALA A C 1
ATOM 877 O O . ALA A 1 107 ? -7.240 8.206 9.595 1.00 96.12 107 ALA A O 1
ATOM 878 N N . ILE A 1 108 ? -6.650 6.287 10.612 1.00 96.25 108 ILE A N 1
ATOM 879 C CA . ILE A 1 108 ? -6.562 5.498 9.374 1.00 96.25 108 ILE A CA 1
ATOM 880 C C . ILE A 1 108 ? -7.945 5.386 8.720 1.00 96.25 108 ILE A C 1
ATOM 882 O O . ILE A 1 108 ? -8.085 5.681 7.532 1.00 96.25 108 ILE A O 1
ATOM 886 N N . ALA A 1 109 ? -8.988 5.043 9.484 1.00 96.56 109 ALA A N 1
ATOM 887 C CA . ALA A 1 109 ? -10.353 4.954 8.965 1.00 96.56 109 ALA A CA 1
ATOM 888 C C . ALA A 1 109 ? -10.832 6.286 8.365 1.00 96.56 109 ALA A C 1
ATOM 890 O O . ALA A 1 109 ? -11.425 6.308 7.287 1.00 96.56 109 ALA A O 1
ATOM 891 N N . THR A 1 110 ? -10.515 7.404 9.021 1.00 97.31 110 THR A N 1
ATOM 892 C CA . THR A 1 110 ? -10.811 8.751 8.520 1.00 97.31 110 THR A CA 1
ATOM 893 C C . THR A 1 110 ? -10.056 9.039 7.223 1.00 97.31 110 THR A C 1
ATOM 895 O O . THR A 1 110 ? -10.655 9.524 6.263 1.00 97.31 110 THR A O 1
ATOM 898 N N . CYS A 1 111 ? -8.767 8.704 7.148 1.00 96.19 111 CYS A N 1
ATOM 899 C CA . CYS A 1 111 ? -7.963 8.854 5.933 1.00 96.19 111 CYS A CA 1
ATOM 900 C C . CYS A 1 111 ? -8.542 8.060 4.743 1.00 96.19 111 CYS A C 1
ATOM 902 O O . CYS A 1 111 ? -8.570 8.560 3.614 1.00 96.19 111 CYS A O 1
ATOM 904 N N . MET A 1 112 ? -9.096 6.876 5.011 1.00 97.12 112 MET A N 1
ATOM 905 C CA . MET A 1 112 ? -9.706 5.989 4.015 1.00 97.12 112 MET A CA 1
ATOM 906 C C . MET A 1 112 ? -11.092 6.422 3.518 1.00 97.12 112 MET A C 1
ATOM 908 O O . MET A 1 112 ? -11.586 5.856 2.546 1.00 97.12 112 MET A O 1
ATOM 912 N N . THR A 1 113 ? -11.719 7.444 4.110 1.00 95.81 113 THR A N 1
ATOM 913 C CA . THR A 1 113 ? -13.042 7.939 3.664 1.00 95.81 113 THR A CA 1
ATOM 914 C C . THR A 1 113 ? -13.062 8.445 2.221 1.00 95.81 113 THR A C 1
ATOM 916 O O . THR A 1 113 ? -14.116 8.443 1.592 1.00 95.81 113 THR A O 1
ATOM 919 N N . ASN A 1 114 ? -11.905 8.855 1.695 1.00 90.75 114 ASN A N 1
ATOM 920 C CA . ASN A 1 114 ? -11.741 9.336 0.322 1.00 90.75 114 ASN A CA 1
ATOM 921 C C . ASN A 1 114 ? -11.042 8.312 -0.587 1.00 90.75 114 ASN A C 1
ATOM 923 O O . ASN A 1 114 ? -10.558 8.688 -1.654 1.00 90.75 114 ASN A O 1
ATOM 927 N N . ALA A 1 115 ? -10.915 7.056 -0.154 1.00 94.62 115 ALA A N 1
ATOM 928 C CA . ALA A 1 115 ? -10.309 6.019 -0.975 1.00 94.62 115 ALA A CA 1
ATOM 929 C C . ALA A 1 115 ? -11.196 5.700 -2.186 1.00 94.62 115 ALA A C 1
ATOM 931 O O . ALA A 1 115 ? -12.424 5.670 -2.088 1.00 94.62 115 ALA A O 1
ATOM 932 N N . GLU A 1 116 ? -10.563 5.452 -3.329 1.00 93.75 116 GLU A N 1
ATOM 933 C CA . GLU A 1 116 ? -11.255 4.950 -4.515 1.00 93.75 116 GLU A CA 1
ATOM 934 C C . GLU A 1 116 ? -11.760 3.519 -4.267 1.00 93.75 116 GLU A C 1
ATOM 936 O O . GLU A 1 116 ? -11.158 2.764 -3.507 1.00 93.75 116 GLU A O 1
ATOM 941 N N . ASP A 1 117 ? -12.863 3.127 -4.912 1.00 92.56 117 ASP A N 1
ATOM 942 C CA . ASP A 1 117 ? -13.413 1.769 -4.776 1.00 92.56 117 ASP A CA 1
ATOM 943 C C . ASP A 1 117 ? -12.613 0.705 -5.537 1.00 92.56 117 ASP A C 1
ATOM 945 O O . ASP A 1 117 ? -12.711 -0.482 -5.217 1.00 92.56 117 ASP A O 1
ATOM 949 N N . GLU A 1 118 ? -11.847 1.123 -6.545 1.00 95.88 118 GLU A N 1
ATOM 950 C CA . GLU A 1 118 ? -10.949 0.256 -7.303 1.00 95.88 118 GLU A CA 1
ATOM 951 C C . GLU A 1 118 ? -9.886 -0.334 -6.362 1.00 95.88 118 GLU A C 1
ATOM 953 O O . GLU A 1 118 ? -9.251 0.393 -5.600 1.00 95.88 118 GLU A O 1
ATOM 958 N N . GLN A 1 119 ? -9.744 -1.663 -6.365 1.00 95.50 119 GLN A N 1
ATOM 959 C CA . GLN A 1 119 ? -9.047 -2.404 -5.305 1.00 95.50 119 GLN A CA 1
ATOM 960 C C . GLN A 1 119 ? -7.572 -2.015 -5.168 1.00 95.50 119 GLN A C 1
ATOM 962 O O . GLN A 1 119 ? -7.095 -1.834 -4.047 1.00 95.50 119 GLN A O 1
ATOM 967 N N . CYS A 1 120 ? -6.866 -1.815 -6.282 1.00 97.44 120 CYS A N 1
ATOM 968 C CA . CYS A 1 120 ? -5.458 -1.447 -6.250 1.00 97.44 120 CYS A CA 1
ATOM 969 C C . CYS A 1 120 ? -5.247 -0.055 -5.641 1.00 97.44 120 CYS A C 1
ATOM 971 O O . CYS A 1 120 ? -4.435 0.112 -4.731 1.00 97.44 120 CYS A O 1
ATOM 973 N N . SER A 1 121 ? -6.008 0.946 -6.093 1.00 97.56 121 SER A N 1
ATOM 974 C CA . SER A 1 121 ? -6.022 2.286 -5.504 1.00 97.56 121 SER A CA 1
ATOM 975 C C . SER A 1 121 ? -6.439 2.257 -4.034 1.00 97.56 121 SER A C 1
ATOM 977 O O . SER A 1 121 ? -5.827 2.955 -3.225 1.00 97.56 121 SER A O 1
ATOM 979 N N . TYR A 1 122 ? -7.429 1.441 -3.665 1.00 97.75 122 TYR A N 1
ATOM 980 C CA . TYR A 1 122 ? -7.883 1.301 -2.282 1.00 97.75 122 TYR A CA 1
ATOM 981 C C . TYR A 1 122 ? -6.766 0.782 -1.367 1.00 97.75 122 TYR A C 1
ATOM 983 O O . TYR A 1 122 ? -6.458 1.404 -0.351 1.00 97.75 122 TYR A O 1
ATOM 991 N N . SER A 1 123 ? -6.126 -0.334 -1.727 1.00 97.25 123 SER A N 1
ATOM 992 C CA . SER A 1 123 ? -5.035 -0.917 -0.938 1.00 97.25 123 SER A CA 1
ATOM 993 C C . SER A 1 123 ? -3.810 -0.013 -0.895 1.00 97.25 123 SER A C 1
ATOM 995 O O . SER A 1 123 ? -3.220 0.166 0.168 1.00 97.25 123 SER A O 1
ATOM 997 N N . PHE A 1 124 ? -3.470 0.629 -2.012 1.00 97.50 124 PHE A N 1
ATOM 998 C CA . PHE A 1 124 ? -2.389 1.608 -2.044 1.00 97.50 124 PHE A CA 1
ATOM 999 C C . PHE A 1 124 ? -2.664 2.771 -1.082 1.00 97.50 124 PHE A C 1
ATOM 1001 O O . PHE A 1 124 ? -1.811 3.128 -0.270 1.00 97.50 124 PHE A O 1
ATOM 1008 N N . LYS A 1 125 ? -3.887 3.318 -1.102 1.00 97.62 125 LYS A N 1
ATOM 1009 C CA . LYS A 1 125 ? -4.312 4.368 -0.172 1.00 97.62 125 LYS A CA 1
ATOM 1010 C C . LYS A 1 125 ? -4.231 3.906 1.280 1.00 97.62 125 LYS A C 1
ATOM 1012 O O . LYS A 1 125 ? -3.763 4.672 2.119 1.00 97.62 125 LYS A O 1
ATOM 1017 N N . LEU A 1 126 ? -4.645 2.671 1.565 1.00 97.56 126 LEU A N 1
ATOM 1018 C CA . LEU A 1 126 ? -4.589 2.088 2.904 1.00 97.56 126 LEU A CA 1
ATOM 1019 C C . LEU A 1 126 ? -3.166 2.072 3.454 1.00 97.56 126 LEU A C 1
ATOM 1021 O O . LEU A 1 126 ? -2.948 2.536 4.572 1.00 97.56 126 LEU A O 1
ATOM 1025 N N . VAL A 1 127 ? -2.203 1.612 2.657 1.00 96.19 127 VAL A N 1
ATOM 1026 C CA . VAL A 1 127 ? -0.788 1.599 3.043 1.00 96.19 127 VAL A CA 1
ATOM 1027 C C . VAL A 1 127 ? -0.286 3.007 3.360 1.00 96.19 127 VAL A C 1
ATOM 1029 O O . VAL A 1 127 ? 0.316 3.230 4.408 1.00 96.19 127 VAL A O 1
ATOM 1032 N N . LEU A 1 128 ? -0.606 3.994 2.519 1.00 96.25 128 LEU A N 1
ATOM 1033 C CA . LEU A 1 128 ? -0.215 5.383 2.777 1.00 96.25 128 LEU A CA 1
ATOM 1034 C C . LEU A 1 128 ? -0.893 5.972 4.020 1.00 96.25 128 LEU A C 1
ATOM 1036 O O . LEU A 1 128 ? -0.263 6.714 4.772 1.00 96.25 128 LEU A O 1
ATOM 1040 N N . CYS A 1 129 ? -2.169 5.655 4.246 1.00 96.12 129 CYS A N 1
ATOM 1041 C CA . CYS A 1 129 ? -2.903 6.078 5.434 1.00 96.12 129 CYS A CA 1
ATOM 1042 C C . CYS A 1 129 ? -2.309 5.463 6.705 1.00 96.12 129 CYS A C 1
ATOM 1044 O O . CYS A 1 129 ? -2.176 6.163 7.707 1.00 96.12 129 CYS A O 1
ATOM 1046 N N . ALA A 1 130 ? -1.926 4.186 6.669 1.00 94.50 130 ALA A N 1
ATOM 1047 C CA . ALA A 1 130 ? -1.245 3.516 7.769 1.00 94.50 130 ALA A CA 1
ATOM 1048 C C . ALA A 1 130 ? 0.121 4.163 8.044 1.00 94.50 130 ALA A C 1
ATOM 1050 O O . ALA A 1 130 ? 0.369 4.619 9.161 1.00 94.50 130 ALA A O 1
ATOM 1051 N N . PHE A 1 131 ? 0.941 4.336 7.005 1.00 93.12 131 PHE A N 1
ATOM 1052 C CA . PHE A 1 131 ? 2.250 4.980 7.098 1.00 93.12 131 PHE A CA 1
ATOM 1053 C C . PHE A 1 131 ? 2.170 6.400 7.681 1.00 93.12 131 PHE A C 1
ATOM 1055 O O . PHE A 1 131 ? 2.901 6.737 8.609 1.00 93.12 131 PHE A O 1
ATOM 1062 N N . ALA A 1 132 ? 1.231 7.225 7.206 1.00 92.56 132 ALA A N 1
ATOM 1063 C CA . ALA A 1 132 ? 1.026 8.587 7.710 1.00 92.56 132 ALA A CA 1
ATOM 1064 C C . ALA A 1 132 ? 0.629 8.637 9.199 1.00 92.56 132 ALA A C 1
ATOM 1066 O O . ALA A 1 132 ? 0.798 9.670 9.846 1.00 92.56 132 ALA A O 1
ATOM 1067 N N . ASN A 1 133 ? 0.118 7.527 9.737 1.00 91.94 133 ASN A N 1
ATOM 1068 C CA . ASN A 1 133 ? -0.237 7.356 11.143 1.00 91.94 133 ASN A CA 1
ATOM 1069 C C . ASN A 1 133 ? 0.770 6.470 11.904 1.00 91.94 133 ASN A C 1
ATOM 1071 O O . ASN A 1 133 ? 0.444 5.965 12.978 1.00 91.94 133 ASN A O 1
ATOM 1075 N N . ASN A 1 134 ? 1.993 6.318 11.373 1.00 89.25 134 ASN A N 1
ATOM 1076 C CA . ASN A 1 134 ? 3.089 5.519 11.934 1.00 89.25 134 ASN A CA 1
ATOM 1077 C C . ASN A 1 134 ? 2.700 4.051 12.189 1.00 89.25 134 ASN A C 1
ATOM 1079 O O . ASN A 1 134 ? 3.022 3.489 13.237 1.00 89.25 134 ASN A O 1
ATOM 1083 N N . PHE A 1 135 ? 1.972 3.447 11.248 1.00 88.75 135 PHE A N 1
ATOM 1084 C CA . PHE A 1 135 ? 1.546 2.054 11.310 1.00 88.75 135 PHE A CA 1
ATOM 1085 C C . PHE A 1 135 ? 2.014 1.257 10.071 1.00 88.75 135 PHE A C 1
ATOM 1087 O O . PHE A 1 135 ? 1.827 1.738 8.953 1.00 88.75 135 PHE A O 1
ATOM 1094 N N . PRO A 1 136 ? 2.555 0.035 10.242 1.00 82.12 136 PRO A N 1
ATOM 1095 C CA . PRO A 1 136 ? 2.902 -0.575 11.522 1.00 82.12 136 PRO A CA 1
ATOM 1096 C C . PRO A 1 136 ? 4.131 0.116 12.129 1.00 82.12 136 PRO A C 1
ATOM 1098 O O . PRO A 1 136 ? 4.898 0.781 11.434 1.00 82.12 136 PRO A O 1
ATOM 1101 N N . LEU A 1 137 ? 4.315 -0.018 13.442 1.00 72.44 137 LEU A N 1
ATOM 1102 C CA . LEU A 1 137 ? 5.547 0.433 14.084 1.00 72.44 137 LEU A CA 1
ATOM 1103 C C . LEU A 1 137 ? 6.677 -0.505 13.644 1.00 72.44 137 LEU A C 1
ATOM 1105 O O . LEU A 1 137 ? 6.719 -1.656 14.071 1.00 72.44 137 LEU A O 1
ATOM 1109 N N . ILE A 1 138 ? 7.559 -0.023 12.769 1.00 66.38 138 ILE A N 1
ATOM 1110 C CA . ILE A 1 138 ? 8.785 -0.733 12.397 1.00 66.38 138 ILE A CA 1
ATOM 1111 C C . ILE A 1 138 ? 9.831 -0.393 13.462 1.00 66.38 138 ILE A C 1
ATOM 1113 O O . ILE A 1 138 ? 10.389 0.707 13.479 1.00 66.38 138 ILE A O 1
ATOM 1117 N N . GLU A 1 139 ? 10.038 -1.307 14.410 1.00 55.25 139 GLU A N 1
ATOM 1118 C CA . GLU A 1 139 ? 11.113 -1.196 15.395 1.00 55.25 139 GLU A CA 1
ATOM 1119 C C . GLU A 1 139 ? 12.437 -1.551 14.708 1.00 55.25 139 GLU A C 1
ATOM 1121 O O . GLU A 1 139 ? 12.747 -2.717 14.489 1.00 55.25 139 GLU A O 1
ATOM 1126 N N . TYR A 1 140 ? 13.219 -0.539 14.330 1.00 53.91 140 TYR A N 1
ATOM 1127 C CA . TYR A 1 140 ? 14.599 -0.751 13.900 1.00 53.91 140 TYR A CA 1
ATOM 1128 C C . TYR A 1 140 ? 15.447 -1.042 15.143 1.00 53.91 140 TYR A C 1
ATOM 1130 O O . TYR A 1 140 ? 15.723 -0.130 15.928 1.00 53.91 140 TYR A O 1
ATOM 1138 N N . GLU A 1 141 ? 15.855 -2.297 15.344 1.00 46.38 141 GLU A N 1
ATOM 1139 C CA . GLU A 1 141 ? 16.881 -2.623 16.336 1.00 46.38 141 GLU A CA 1
ATOM 1140 C C . GLU A 1 141 ? 18.180 -1.905 15.934 1.00 46.38 141 GLU A C 1
ATOM 1142 O O . GLU A 1 141 ? 18.798 -2.197 14.913 1.00 46.38 141 GLU A O 1
ATOM 1147 N N . THR A 1 142 ? 18.585 -0.893 16.704 1.00 43.69 142 THR A N 1
ATOM 1148 C CA . THR A 1 142 ? 19.893 -0.251 16.541 1.00 43.69 142 THR A CA 1
ATOM 1149 C C . THR A 1 142 ? 20.981 -1.208 17.018 1.00 43.69 142 THR A C 1
ATOM 1151 O O . THR A 1 142 ? 21.391 -1.148 18.178 1.00 43.69 142 THR A O 1
ATOM 1154 N N . GLU A 1 143 ? 21.467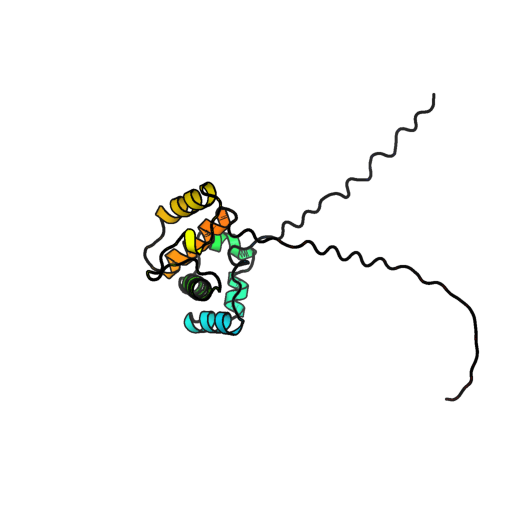 -2.077 16.138 1.00 48.84 143 GLU A N 1
ATOM 1155 C CA . GLU A 1 143 ? 22.717 -2.804 16.351 1.00 48.84 143 GLU A CA 1
ATOM 1156 C C . GLU A 1 143 ? 23.892 -1.824 16.195 1.00 48.84 143 GLU A C 1
ATOM 1158 O O . GLU A 1 143 ? 24.416 -1.578 15.111 1.00 48.84 143 GLU A O 1
ATOM 1163 N N . MET A 1 144 ? 24.291 -1.191 17.302 1.00 46.94 144 MET A N 1
ATOM 1164 C CA . MET A 1 144 ? 25.629 -0.608 17.419 1.00 46.94 144 MET A CA 1
ATOM 1165 C C . MET A 1 144 ? 26.622 -1.750 17.663 1.00 46.94 144 MET A C 1
ATOM 1167 O O . MET A 1 144 ? 26.944 -2.057 18.810 1.00 46.94 144 MET A O 1
ATOM 1171 N N . GLU A 1 145 ? 27.136 -2.364 16.597 1.00 43.31 145 GLU A N 1
ATOM 1172 C CA . GLU A 1 145 ? 28.413 -3.078 16.675 1.00 43.31 145 GLU A CA 1
ATOM 1173 C C . GLU A 1 145 ? 29.537 -2.038 16.768 1.00 43.31 145 GLU A C 1
ATOM 1175 O O . GLU A 1 145 ? 30.027 -1.496 15.778 1.00 43.31 145 GLU A O 1
ATOM 1180 N N . ILE A 1 146 ? 29.925 -1.705 17.998 1.00 46.94 146 ILE A N 1
ATOM 1181 C CA . ILE A 1 146 ? 31.227 -1.093 18.251 1.00 46.94 146 ILE A CA 1
ATOM 1182 C C . ILE A 1 146 ? 32.229 -2.251 18.247 1.00 46.94 146 ILE A C 1
ATOM 1184 O O . ILE A 1 146 ? 32.393 -2.925 19.262 1.00 46.94 146 ILE A O 1
ATOM 1188 N N . GLU A 1 147 ? 32.885 -2.501 17.110 1.00 45.28 147 GLU A N 1
ATOM 1189 C CA . GLU A 1 147 ? 34.116 -3.299 17.086 1.00 45.28 147 GLU A CA 1
ATOM 1190 C C . GLU A 1 147 ? 35.199 -2.535 17.865 1.00 45.28 147 GLU A C 1
ATOM 1192 O O . GLU A 1 147 ? 35.894 -1.654 17.352 1.00 45.28 147 GLU A O 1
ATOM 1197 N N . GLU A 1 148 ? 35.307 -2.842 19.155 1.00 46.47 148 GLU A N 1
ATOM 1198 C CA . GLU A 1 148 ? 36.438 -2.471 19.993 1.00 46.47 148 GLU A CA 1
ATOM 1199 C C . GLU A 1 148 ? 37.658 -3.280 19.528 1.00 46.47 148 GLU A C 1
ATOM 1201 O O . GLU A 1 148 ? 37.863 -4.424 19.929 1.00 46.47 148 GLU A O 1
ATOM 1206 N N . TYR A 1 149 ? 38.475 -2.695 18.647 1.00 45.84 149 TYR A N 1
ATOM 1207 C CA . TYR A 1 149 ? 39.811 -3.213 18.360 1.00 45.84 149 TYR A CA 1
ATOM 1208 C C . TYR A 1 149 ? 40.676 -3.053 19.616 1.00 45.84 149 TYR A C 1
ATOM 1210 O O . TYR A 1 149 ? 41.290 -2.008 19.837 1.00 45.84 149 TYR A O 1
ATOM 1218 N N . ALA A 1 150 ? 40.719 -4.092 20.448 1.00 44.78 150 ALA A N 1
ATOM 1219 C CA . ALA A 1 150 ? 41.753 -4.249 21.456 1.00 44.78 150 ALA A CA 1
ATOM 1220 C C . ALA A 1 150 ? 43.030 -4.766 20.774 1.00 44.78 150 ALA A C 1
ATOM 1222 O O . ALA A 1 150 ? 43.078 -5.884 20.262 1.00 44.78 150 ALA A O 1
ATOM 1223 N N . GLU A 1 151 ? 44.061 -3.920 20.749 1.00 50.88 151 GLU A N 1
ATOM 1224 C CA . GLU A 1 151 ? 45.436 -4.302 20.441 1.00 50.88 151 GLU A CA 1
ATOM 1225 C C . GLU A 1 151 ? 45.905 -5.389 21.421 1.00 50.88 151 GLU A C 1
ATOM 1227 O O . GLU A 1 151 ? 46.107 -5.111 22.603 1.00 50.88 151 GLU A O 1
ATOM 1232 N N . GLU A 1 152 ? 46.156 -6.608 20.941 1.00 45.66 152 GLU A N 1
ATOM 1233 C CA . GLU A 1 152 ? 47.036 -7.532 21.657 1.00 45.66 152 GLU A CA 1
ATOM 1234 C C . GLU A 1 152 ? 48.458 -7.402 21.114 1.00 45.66 152 GLU A C 1
ATOM 1236 O O . GLU A 1 152 ? 48.873 -8.051 20.155 1.00 45.66 152 GLU A O 1
ATOM 1241 N N . THR A 1 153 ? 49.236 -6.544 21.770 1.00 47.16 153 THR A N 1
ATOM 1242 C CA . THR A 1 153 ? 50.681 -6.727 21.848 1.00 47.16 153 THR A CA 1
ATOM 1243 C C . THR A 1 153 ? 50.964 -8.001 22.633 1.00 47.16 153 THR A C 1
ATOM 1245 O O . THR A 1 153 ? 50.573 -8.069 23.794 1.00 47.16 153 THR A O 1
ATOM 1248 N N . ASN A 1 154 ? 51.710 -8.943 22.059 1.00 42.12 154 ASN A N 1
ATOM 1249 C CA . ASN A 1 154 ? 52.717 -9.703 22.797 1.00 42.12 154 ASN A CA 1
ATOM 1250 C C . ASN A 1 154 ? 53.845 -10.110 21.846 1.00 42.12 154 ASN A C 1
ATOM 1252 O O . ASN A 1 154 ? 53.638 -10.798 20.849 1.00 42.12 154 ASN A O 1
ATOM 1256 N N . ASN A 1 155 ? 55.029 -9.598 22.170 1.00 45.16 155 ASN A N 1
ATOM 1257 C CA . ASN A 1 155 ? 56.302 -10.028 21.625 1.00 45.16 155 ASN A CA 1
ATOM 1258 C C . ASN A 1 155 ? 56.721 -11.376 22.238 1.00 45.16 155 ASN A C 1
ATOM 1260 O O . ASN A 1 155 ? 56.249 -11.753 23.310 1.00 45.16 155 ASN A O 1
ATOM 1264 N N . ASP A 1 156 ? 57.717 -11.951 21.567 1.00 41.16 156 ASP A N 1
ATOM 1265 C CA . ASP A 1 156 ? 58.735 -12.892 22.040 1.00 41.16 156 ASP A CA 1
ATOM 1266 C C . ASP A 1 156 ? 58.472 -14.400 21.838 1.00 41.16 156 ASP A C 1
ATOM 1268 O O . ASP A 1 156 ? 57.723 -15.054 22.559 1.00 41.16 156 ASP A O 1
ATOM 1272 N N . ASP A 1 157 ? 59.200 -14.885 20.821 1.00 47.03 157 ASP A N 1
ATOM 1273 C CA . ASP A 1 157 ? 60.096 -16.049 20.821 1.00 47.03 157 ASP A CA 1
ATOM 1274 C C . ASP A 1 157 ? 59.499 -17.467 20.892 1.00 47.03 157 ASP A C 1
ATOM 1276 O O . ASP A 1 157 ? 59.023 -17.927 21.922 1.00 47.03 157 ASP A O 1
ATOM 1280 N N . ASP A 1 158 ? 59.598 -18.211 19.779 1.00 44.41 158 ASP A N 1
ATOM 1281 C CA . ASP A 1 158 ? 60.575 -19.311 19.658 1.00 44.41 158 ASP A CA 1
ATOM 1282 C C . ASP A 1 158 ? 60.469 -20.046 18.296 1.00 44.41 158 ASP A C 1
ATOM 1284 O O . ASP A 1 158 ? 59.435 -20.598 1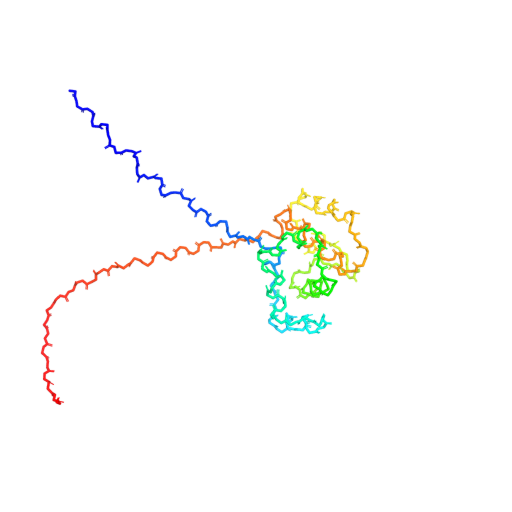7.924 1.00 44.41 158 ASP A O 1
ATOM 1288 N N . ASP A 1 159 ? 61.580 -19.984 17.554 1.00 49.78 159 ASP A N 1
ATOM 1289 C CA . ASP A 1 159 ? 62.281 -21.046 16.806 1.00 49.78 159 ASP A CA 1
ATOM 1290 C C . ASP A 1 159 ? 61.489 -22.222 16.173 1.00 49.78 159 ASP A C 1
ATOM 1292 O O . ASP A 1 159 ? 60.877 -23.016 16.877 1.00 49.78 159 ASP A O 1
ATOM 1296 N N . TYR A 1 160 ? 61.580 -22.380 14.838 1.00 47.78 160 TYR A N 1
ATOM 1297 C CA . TYR A 1 160 ? 62.046 -23.609 14.151 1.00 47.78 160 TYR A CA 1
ATOM 1298 C C . TYR A 1 160 ? 62.071 -23.437 12.609 1.00 47.78 160 TYR A C 1
ATOM 1300 O O . TYR A 1 160 ? 61.043 -23.381 11.938 1.00 47.78 160 TYR A O 1
ATOM 1308 N N . ASP A 1 161 ? 63.294 -23.372 12.077 1.00 47.06 161 ASP A N 1
ATOM 1309 C CA . ASP A 1 161 ? 63.829 -23.913 10.810 1.00 47.06 161 ASP A CA 1
ATOM 1310 C C . ASP A 1 161 ? 62.967 -24.116 9.528 1.00 47.06 161 ASP A C 1
ATOM 1312 O O . ASP A 1 161 ? 62.156 -25.029 9.405 1.00 47.06 161 ASP A O 1
ATOM 1316 N N . ASN A 1 162 ? 63.365 -23.357 8.491 1.00 46.34 162 ASN A N 1
ATOM 1317 C CA . ASN A 1 162 ? 64.010 -23.811 7.236 1.00 46.34 162 ASN A CA 1
ATOM 1318 C C . ASN A 1 162 ? 63.289 -24.790 6.265 1.00 46.34 162 ASN A C 1
ATOM 1320 O O . ASN A 1 162 ? 63.183 -25.984 6.523 1.00 46.34 162 ASN A O 1
ATOM 1324 N N . CYS A 1 163 ? 62.958 -24.313 5.051 1.00 39.66 163 CYS A N 1
ATOM 1325 C CA . CYS A 1 163 ? 63.671 -24.633 3.789 1.00 39.66 163 CYS A CA 1
ATOM 1326 C C . CYS A 1 163 ? 62.868 -24.206 2.542 1.00 39.66 163 CYS A C 1
ATOM 1328 O O . CYS A 1 163 ? 61.778 -24.722 2.289 1.00 39.66 163 CYS A O 1
ATOM 1330 N N . GLY A 1 164 ? 63.481 -23.348 1.718 1.00 34.53 164 GLY A N 1
ATOM 1331 C CA . GLY A 1 164 ? 63.042 -22.958 0.375 1.00 34.53 164 GLY A CA 1
ATOM 1332 C C . GLY A 1 164 ? 63.811 -21.755 -0.143 1.00 34.53 164 GLY A C 1
ATOM 1333 O O . GLY A 1 164 ? 63.257 -20.644 -0.029 1.00 34.53 164 GLY A O 1
#

InterPro domains:
  IPR036728 Pheromone/general odorant binding protein superfamily [G3DSA:1.10.238.20] (26-137)
  IPR036728 Pheromone/general odorant binding protein superfamily [SSF47565] (29-134)

Organism: Drosophila willistoni (NCBI:txid7260)

Secondary structure (DSSP, 8-state):
-------SSS-------------TTTT----HHHHHHHHHHTT--HHHHHHHHSGGGHHHHHTT-S-HHHHHHHHHHHHHSSS--B-TTS-B-TTTTT---HHHHHHHHHHGGG--SSHHHHHHHHHHHHHHTT-S----------------------------

Foldseek 3Di:
DDDPPDDPPPPPPDDPPPPPVDFLCPPLPADPVQLVVLCVVLVHDPVNVVVCRDPVNRVCLLVVVDDLSVLSSLLSSQCRGPQHQADPQLAGDCVSLVDPDPVLVVQLVVQLPPQDPPNSSSSSSSSSSCVVSCPPVDDDDPPPPPPPPDDDDDDDDDDDDDDD